Protein AF-A0A2T1CHA2-F1 (afdb_monomer_lite)

Radius of gyration: 12.07 Å; chains: 1; bounding box: 22×15×35 Å

Foldseek 3Di:
DLCVLLVPAEPVNDDPPVLVVDQKDWDWDQDPVGTDIRIRGSSYD

pLDDT: mean 93.06, std 6.96, range [60.38, 97.56]

Secondary structure (DSSP, 8-state):
-GGGGGGSB-GGGS-TTHHHH-SEEEEEEEETTEEEEEEEES-B-

Structure (mmCIF, N/CA/C/O backbone):
data_AF-A0A2T1CHA2-F1
#
_entry.id   AF-A0A2T1CHA2-F1
#
loop_
_atom_site.group_PDB
_atom_site.id
_atom_site.type_symbol
_atom_site.label_atom_id
_atom_site.label_alt_id
_atom_site.label_comp_id
_atom_site.label_asym_id
_atom_site.label_entity_id
_atom_site.label_seq_id
_atom_site.pdbx_PDB_ins_code
_atom_site.Cartn_x
_atom_site.Cartn_y
_atom_site.Cartn_z
_atom_site.occupancy
_atom_site.B_iso_or_equiv
_atom_site.auth_seq_id
_atom_site.auth_comp_id
_atom_site.auth_asym_id
_atom_site.auth_atom_id
_atom_site.pdbx_PDB_model_num
ATOM 1 N N . MET A 1 1 ? -6.011 -2.890 -11.527 1.00 60.38 1 MET A N 1
ATOM 2 C CA . MET A 1 1 ? -4.809 -3.333 -10.784 1.00 60.38 1 MET A CA 1
ATOM 3 C C . MET A 1 1 ? -4.656 -2.541 -9.490 1.00 60.38 1 MET A C 1
ATOM 5 O O . MET A 1 1 ? -4.631 -3.168 -8.448 1.00 60.38 1 MET A O 1
ATOM 9 N N . MET A 1 2 ? -4.694 -1.201 -9.528 1.00 70.38 2 MET A N 1
ATOM 10 C CA . MET A 1 2 ? -4.625 -0.349 -8.321 1.00 70.38 2 MET A CA 1
ATOM 11 C C . MET A 1 2 ? -5.766 -0.587 -7.313 1.00 70.38 2 MET A C 1
ATOM 13 O O . MET A 1 2 ? -5.521 -0.682 -6.118 1.00 70.38 2 MET A O 1
ATOM 17 N N . SER A 1 3 ? -7.003 -0.771 -7.789 1.00 80.06 3 SER A N 1
ATOM 18 C CA . SER A 1 3 ? -8.169 -1.035 -6.928 1.00 80.06 3 SER A CA 1
ATOM 19 C C . SER A 1 3 ? -8.141 -2.396 -6.227 1.00 80.06 3 SER A C 1
ATOM 21 O O . SER A 1 3 ? -8.832 -2.579 -5.236 1.00 80.06 3 SER A O 1
ATOM 23 N N . TYR A 1 4 ? -7.337 -3.349 -6.711 1.00 87.38 4 TYR A N 1
ATOM 24 C CA . TYR A 1 4 ? -7.213 -4.660 -6.069 1.00 87.38 4 TYR A CA 1
ATOM 25 C C . TYR A 1 4 ? -6.505 -4.561 -4.713 1.00 87.38 4 TYR A C 1
ATOM 27 O O . TYR A 1 4 ? -6.781 -5.349 -3.819 1.00 87.38 4 TYR A O 1
ATOM 35 N N . GLY A 1 5 ? -5.637 -3.559 -4.522 1.00 84.19 5 GLY A N 1
ATOM 36 C CA . GLY A 1 5 ? -4.988 -3.324 -3.230 1.00 84.19 5 GLY A CA 1
ATOM 37 C C . GLY A 1 5 ? -5.983 -3.068 -2.093 1.00 84.19 5 GLY A C 1
ATOM 38 O O . GLY A 1 5 ? -5.707 -3.450 -0.965 1.00 84.19 5 GLY A O 1
ATOM 39 N N . GLN A 1 6 ? -7.159 -2.511 -2.404 1.00 91.19 6 GLN A N 1
ATOM 40 C CA . GLN A 1 6 ? -8.232 -2.233 -1.438 1.00 91.19 6 GLN A CA 1
ATOM 41 C C . GLN A 1 6 ? -9.021 -3.481 -1.021 1.00 91.19 6 GLN A C 1
ATOM 43 O O . GLN A 1 6 ? -9.888 -3.399 -0.161 1.00 91.19 6 GLN A O 1
ATOM 48 N N . THR A 1 7 ? -8.784 -4.633 -1.656 1.00 90.69 7 THR A N 1
ATOM 49 C CA . THR A 1 7 ? -9.537 -5.868 -1.383 1.00 90.69 7 THR A CA 1
ATOM 50 C C . THR A 1 7 ? -8.720 -6.905 -0.616 1.00 90.69 7 THR A C 1
ATOM 52 O O . THR A 1 7 ? -9.190 -8.027 -0.448 1.00 90.69 7 THR A O 1
ATOM 55 N N . ILE A 1 8 ? -7.481 -6.577 -0.231 1.00 94.69 8 ILE A N 1
ATOM 56 C CA . ILE A 1 8 ? -6.541 -7.531 0.376 1.00 94.69 8 ILE A CA 1
ATOM 57 C C . ILE A 1 8 ? -6.770 -7.666 1.880 1.00 94.69 8 ILE A C 1
ATOM 59 O O . ILE A 1 8 ? -6.690 -8.780 2.386 1.00 94.69 8 ILE A O 1
ATOM 63 N N . LEU A 1 9 ? -7.026 -6.552 2.569 1.00 95.38 9 LEU A N 1
ATOM 64 C CA . LEU A 1 9 ? -7.267 -6.519 4.008 1.00 95.38 9 LEU A CA 1
ATOM 65 C C . LEU A 1 9 ? -8.608 -5.866 4.303 1.00 95.38 9 LEU A C 1
ATOM 67 O O . LEU A 1 9 ? -8.924 -4.798 3.773 1.00 95.38 9 LEU A O 1
ATOM 71 N N . LYS A 1 10 ? -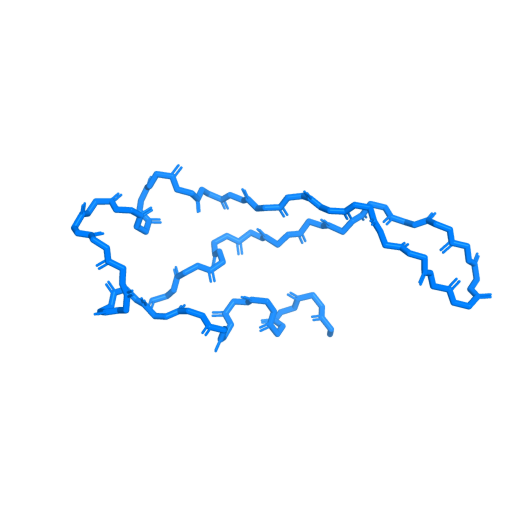9.357 -6.498 5.195 1.00 94.94 10 LYS A N 1
ATOM 72 C CA . LYS A 1 10 ? -10.587 -5.967 5.763 1.00 94.94 10 LYS A CA 1
ATOM 73 C C . LYS A 1 10 ? -10.354 -5.370 7.146 1.00 94.94 10 LYS A C 1
ATOM 75 O O . LYS A 1 10 ? -9.389 -5.700 7.835 1.00 94.94 10 LYS A O 1
ATOM 80 N N . ALA A 1 11 ? -11.261 -4.502 7.576 1.00 94.12 11 ALA A N 1
ATOM 81 C CA . ALA A 1 11 ? -11.213 -3.835 8.870 1.00 94.12 11 AL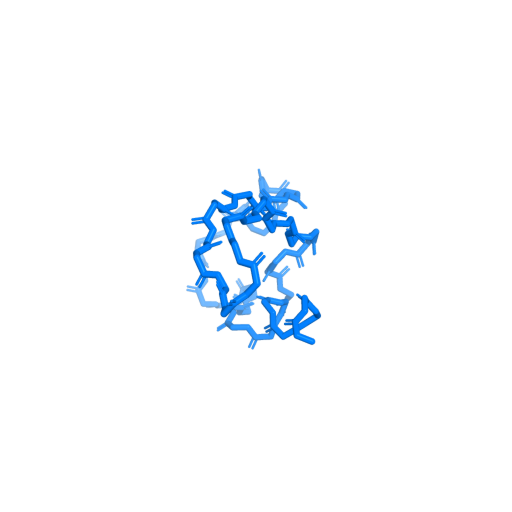A A CA 1
ATOM 82 C C . ALA A 1 11 ? -11.249 -4.814 10.058 1.00 94.12 11 ALA A C 1
ATOM 84 O O . ALA A 1 11 ? -10.727 -4.488 11.121 1.00 94.12 11 ALA A O 1
ATOM 85 N N . ASP A 1 12 ? -11.827 -6.007 9.886 1.00 96.06 12 ASP A N 1
ATOM 86 C CA . ASP A 1 12 ? -11.870 -7.072 10.895 1.00 96.06 12 ASP A CA 1
ATOM 87 C C . ASP A 1 12 ? -10.595 -7.935 10.948 1.00 96.06 12 ASP A C 1
ATOM 89 O O . ASP A 1 12 ? -10.409 -8.702 11.893 1.00 96.06 12 ASP A O 1
ATOM 93 N N . GLU A 1 13 ? -9.689 -7.785 9.979 1.00 97.12 13 GLU A N 1
ATOM 94 C CA . GLU A 1 13 ? -8.407 -8.501 9.903 1.00 97.12 13 GLU A CA 1
ATOM 95 C C . GLU A 1 13 ? -7.248 -7.713 10.537 1.00 97.12 13 GLU A C 1
ATOM 97 O O . GLU A 1 13 ? -6.107 -8.181 10.572 1.00 97.12 13 GLU A O 1
ATOM 102 N N . VAL A 1 14 ? -7.525 -6.514 11.057 1.00 96.44 14 VAL A N 1
ATOM 103 C CA . VAL A 1 14 ? -6.540 -5.614 11.666 1.00 96.44 14 VAL A CA 1
ATOM 104 C C . VAL A 1 14 ? -6.978 -5.160 13.058 1.00 96.44 14 VAL A C 1
ATOM 106 O O . VAL A 1 14 ? -8.121 -5.335 13.471 1.00 96.44 14 VAL A O 1
ATOM 109 N N . MET A 1 15 ? -6.049 -4.579 13.820 1.00 97.56 15 MET A N 1
ATOM 110 C CA . MET A 1 15 ? -6.374 -4.019 15.134 1.00 97.56 15 MET A CA 1
ATOM 111 C C . MET A 1 15 ? -7.307 -2.807 15.007 1.00 97.56 15 MET A C 1
ATOM 113 O O . MET A 1 15 ? -7.271 -2.074 14.016 1.00 97.56 15 MET A O 1
ATOM 117 N N . GLU A 1 16 ? -8.103 -2.560 16.048 1.00 96.12 16 GLU A N 1
ATOM 118 C CA . GLU A 1 16 ? -8.976 -1.388 16.127 1.00 96.12 16 GLU A CA 1
ATOM 119 C C . GLU A 1 16 ? -8.187 -0.090 15.887 1.00 96.12 16 GLU A C 1
ATOM 121 O O . GLU A 1 16 ? -7.066 0.086 16.368 1.00 96.12 16 GLU A O 1
ATOM 126 N N . GLY A 1 17 ? -8.772 0.817 15.104 1.00 94.75 17 GLY A N 1
ATOM 127 C CA . GLY A 1 17 ? -8.160 2.096 14.748 1.00 94.75 17 GLY A CA 1
ATOM 128 C C . GLY A 1 17 ? -7.156 2.028 13.593 1.00 94.75 17 GLY A C 1
ATOM 129 O O . GLY A 1 17 ? -6.881 3.059 12.991 1.00 94.75 17 GLY A O 1
ATOM 130 N N . ILE A 1 18 ? -6.654 0.850 13.206 1.00 95.75 18 ILE A N 1
ATOM 131 C CA . ILE A 1 18 ? -5.726 0.722 12.068 1.00 95.75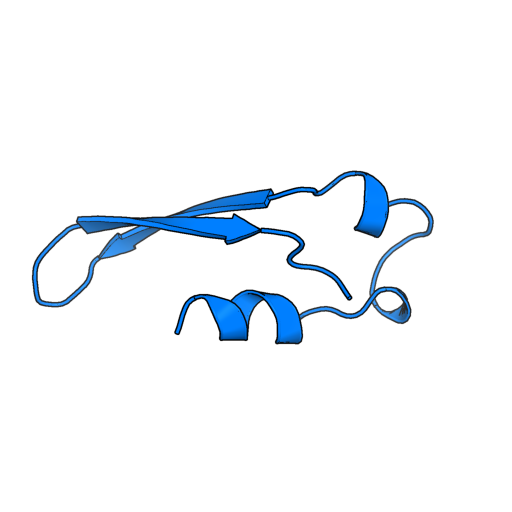 18 ILE A CA 1
ATOM 132 C C . ILE A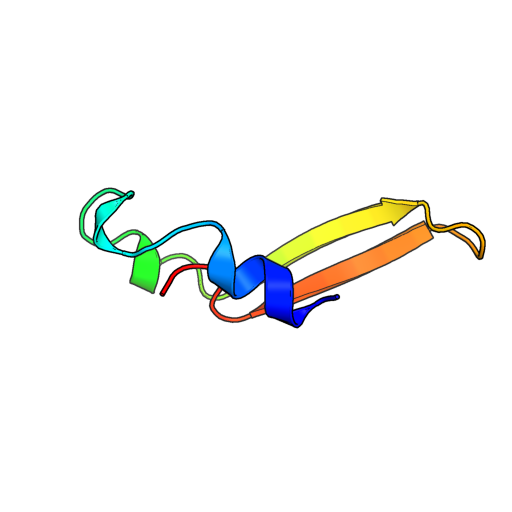 1 18 ? -6.342 1.185 10.734 1.00 95.75 18 ILE A C 1
ATOM 134 O O . ILE A 1 18 ? -5.659 1.931 10.031 1.00 95.75 18 ILE A O 1
ATOM 138 N N . PRO A 1 19 ? -7.603 0.849 10.379 1.00 95.50 19 PRO A N 1
ATOM 139 C CA . PRO A 1 19 ? -8.177 1.257 9.093 1.00 95.50 19 PRO A CA 1
ATOM 140 C C . PRO A 1 19 ? -8.220 2.776 8.889 1.00 95.50 19 PRO A C 1
ATOM 142 O O . PRO A 1 19 ? -8.075 3.245 7.768 1.00 95.50 19 PRO A O 1
ATOM 145 N N . VAL A 1 20 ? -8.378 3.547 9.972 1.00 94.00 20 VAL A N 1
ATOM 146 C CA . VAL A 1 20 ? -8.446 5.019 9.928 1.00 94.00 20 VAL A CA 1
ATOM 147 C C . VAL A 1 20 ? -7.084 5.700 10.081 1.00 94.00 20 VAL A C 1
ATOM 149 O O . VAL A 1 20 ? -6.999 6.916 9.965 1.00 94.00 20 VAL A O 1
ATOM 152 N N . MET A 1 21 ? -6.022 4.946 10.381 1.00 96.56 21 MET A N 1
ATOM 153 C CA . MET A 1 21 ? -4.654 5.475 10.460 1.00 96.56 21 MET A CA 1
ATOM 154 C C . MET A 1 21 ? -3.894 5.355 9.135 1.00 96.56 21 MET A C 1
ATOM 156 O O . MET A 1 21 ? -2.852 5.987 8.975 1.00 96.56 21 MET A O 1
ATOM 160 N N . VAL A 1 22 ? -4.373 4.523 8.205 1.00 95.12 22 VAL A N 1
ATOM 161 C CA . VAL A 1 22 ? -3.689 4.221 6.943 1.00 95.12 22 VAL A CA 1
ATOM 162 C C . VAL A 1 22 ? -4.534 4.711 5.769 1.00 95.12 22 VAL A C 1
ATOM 164 O O . VAL A 1 22 ? -5.243 3.937 5.133 1.00 95.12 22 VAL A O 1
ATOM 167 N N . ASP A 1 23 ? -4.431 6.005 5.467 1.00 94.88 23 ASP A N 1
ATOM 168 C CA . ASP A 1 23 ? -5.161 6.632 4.354 1.00 94.88 23 ASP A CA 1
ATOM 169 C C . ASP A 1 23 ? -4.625 6.201 2.980 1.00 94.88 23 ASP A C 1
ATOM 171 O O . ASP A 1 23 ? -5.371 6.083 2.006 1.00 94.88 23 ASP A O 1
ATOM 175 N N . GLU A 1 24 ? -3.319 5.945 2.878 1.00 95.25 24 GLU A N 1
ATOM 176 C CA . GLU A 1 24 ? -2.698 5.452 1.654 1.00 95.25 24 GLU A CA 1
ATOM 177 C C . GLU A 1 24 ? -1.446 4.611 1.905 1.00 95.25 24 GLU A C 1
ATOM 179 O O . GLU A 1 24 ? -0.743 4.764 2.903 1.00 95.25 24 GLU A O 1
ATOM 184 N N . ILE A 1 25 ? -1.156 3.724 0.952 1.00 94.75 25 ILE A N 1
ATOM 185 C CA . ILE A 1 25 ? 0.098 2.974 0.872 1.00 94.75 25 ILE A CA 1
ATOM 186 C C . ILE A 1 25 ? 0.773 3.297 -0.456 1.00 94.75 25 ILE A C 1
ATOM 188 O O . ILE A 1 25 ? 0.138 3.238 -1.511 1.00 94.75 25 ILE A O 1
ATOM 192 N N . GLN A 1 26 ? 2.071 3.591 -0.397 1.00 96.75 26 GLN A N 1
ATOM 193 C CA . GLN A 1 26 ? 2.909 3.847 -1.562 1.00 96.75 26 GLN A CA 1
ATOM 194 C C . GLN A 1 26 ? 4.021 2.802 -1.669 1.00 96.75 26 GLN A C 1
ATOM 196 O O . GLN A 1 26 ? 4.717 2.527 -0.692 1.00 96.75 26 GLN A O 1
ATOM 201 N N . VAL A 1 27 ? 4.191 2.217 -2.855 1.00 95.25 27 VAL A N 1
ATOM 202 C CA . VAL A 1 27 ? 5.224 1.209 -3.136 1.00 95.25 27 VAL A CA 1
ATOM 203 C C . VAL A 1 27 ? 5.817 1.445 -4.518 1.00 95.25 27 VAL A C 1
ATOM 205 O O . VAL A 1 27 ? 5.088 1.614 -5.493 1.00 95.25 27 VAL A O 1
ATOM 208 N N . GLU A 1 28 ? 7.141 1.401 -4.629 1.00 97.25 28 GLU A N 1
ATOM 209 C CA . GLU A 1 28 ? 7.803 1.296 -5.927 1.00 97.25 28 GLU A CA 1
ATOM 210 C C . GLU A 1 28 ? 7.828 -0.161 -6.385 1.00 97.25 28 GLU A C 1
ATOM 212 O O . GLU A 1 28 ? 8.352 -1.039 -5.698 1.00 97.25 28 GLU A O 1
ATOM 217 N N . ALA A 1 29 ? 7.260 -0.422 -7.559 1.00 94.62 29 ALA A N 1
ATOM 218 C CA . ALA A 1 29 ? 7.260 -1.744 -8.166 1.00 94.62 29 ALA A CA 1
ATOM 219 C C . ALA A 1 29 ? 7.851 -1.687 -9.575 1.00 94.62 29 ALA A C 1
ATOM 221 O O . ALA A 1 29 ? 7.636 -0.736 -10.330 1.00 94.62 29 ALA A O 1
ATOM 222 N N . THR A 1 30 ? 8.597 -2.728 -9.938 1.00 96.62 30 THR A N 1
ATOM 223 C CA . THR A 1 30 ? 9.119 -2.901 -11.294 1.00 96.62 30 THR A CA 1
ATOM 224 C C 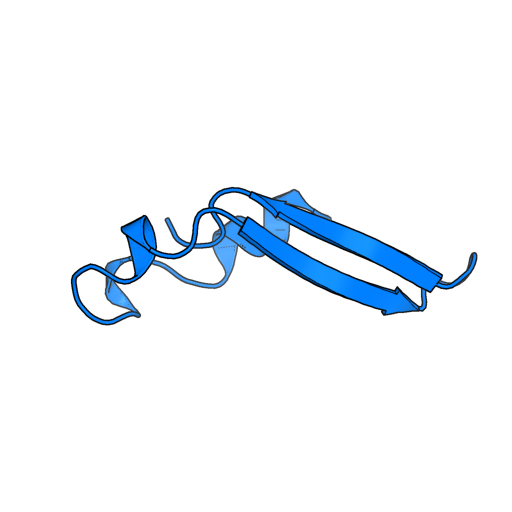. THR A 1 30 ? 8.060 -3.562 -12.167 1.00 96.62 30 THR A C 1
ATOM 226 O O . THR A 1 30 ? 7.658 -4.699 -11.925 1.00 96.62 30 THR A O 1
ATOM 229 N N . PHE A 1 31 ? 7.627 -2.850 -13.201 1.00 95.25 31 PHE A N 1
ATOM 230 C CA . PHE A 1 31 ? 6.755 -3.354 -14.254 1.00 95.25 31 PHE A CA 1
ATOM 231 C C . PHE A 1 31 ? 7.579 -3.660 -15.513 1.00 95.25 31 PHE A C 1
ATOM 233 O O . PHE A 1 31 ? 8.710 -3.181 -15.637 1.00 95.25 31 PHE A O 1
ATOM 240 N N . PRO A 1 32 ? 7.035 -4.423 -16.480 1.00 96.88 32 PRO A N 1
ATOM 241 C CA . PRO A 1 32 ? 7.719 -4.681 -17.750 1.00 96.88 32 PRO A CA 1
ATOM 242 C C . PRO A 1 32 ? 8.148 -3.415 -18.509 1.00 96.88 32 PRO A C 1
ATOM 244 O O . PRO A 1 32 ? 9.053 -3.481 -19.334 1.00 96.88 32 PRO A O 1
ATOM 247 N N . ASP A 1 33 ? 7.516 -2.272 -18.233 1.00 95.69 33 ASP A N 1
ATOM 248 C CA . ASP A 1 33 ? 7.809 -0.974 -18.839 1.00 95.69 33 ASP A CA 1
ATOM 249 C C . ASP A 1 33 ? 8.588 -0.010 -17.922 1.00 95.69 33 ASP A C 1
ATOM 251 O O . ASP A 1 33 ? 8.762 1.157 -18.267 1.00 95.69 33 ASP A O 1
ATOM 255 N N . GLY A 1 34 ? 9.087 -0.492 -16.779 1.00 96.62 34 GLY A N 1
ATOM 256 C CA . GLY A 1 34 ? 9.944 0.262 -15.863 1.00 96.62 34 GLY A CA 1
ATOM 257 C C . GLY A 1 34 ? 9.436 0.305 -14.422 1.00 96.62 34 GLY A C 1
ATOM 258 O O . GLY A 1 34 ? 8.382 -0.233 -14.079 1.00 96.62 34 GLY A O 1
ATOM 259 N N . THR A 1 35 ? 10.213 0.949 -13.553 1.00 97.38 35 THR A N 1
ATOM 260 C CA . THR A 1 35 ? 9.826 1.167 -12.154 1.00 97.38 35 THR A CA 1
ATOM 261 C C . THR A 1 35 ? 8.797 2.282 -12.059 1.00 97.38 35 THR A C 1
ATOM 263 O O . THR A 1 35 ? 8.965 3.348 -12.652 1.00 97.38 35 THR A O 1
ATOM 266 N N . LYS A 1 36 ? 7.728 2.036 -11.303 1.00 95.75 36 LYS A N 1
ATOM 267 C CA . LYS A 1 36 ? 6.648 2.996 -11.075 1.00 95.75 36 LYS A CA 1
ATOM 268 C C . LYS A 1 36 ? 6.308 3.059 -9.595 1.00 95.75 36 LYS A C 1
ATOM 270 O O . LYS A 1 36 ? 6.274 2.027 -8.927 1.00 95.75 36 LYS A O 1
ATOM 275 N N . LEU A 1 37 ? 5.997 4.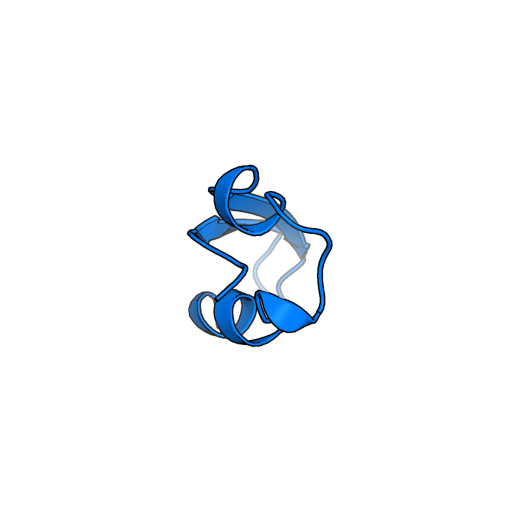264 -9.123 1.00 96.12 37 LEU A N 1
ATOM 276 C CA . LEU A 1 37 ? 5.364 4.470 -7.828 1.00 96.12 37 LEU A CA 1
ATOM 277 C C . LEU A 1 37 ? 3.878 4.117 -7.942 1.00 96.12 37 LEU A C 1
ATOM 279 O O . LEU A 1 37 ? 3.162 4.639 -8.798 1.00 96.12 37 LEU A O 1
ATOM 283 N N . VAL A 1 38 ? 3.435 3.204 -7.091 1.00 94.62 38 VAL A N 1
ATOM 284 C CA . VAL A 1 38 ? 2.056 2.741 -6.986 1.00 94.62 38 VAL A CA 1
ATOM 285 C C . VAL A 1 38 ? 1.475 3.275 -5.689 1.00 94.62 38 VAL A C 1
ATOM 287 O O . VAL A 1 38 ? 2.015 2.990 -4.624 1.00 94.62 38 VAL A O 1
ATOM 290 N N . THR A 1 39 ? 0.356 3.990 -5.782 1.00 95.38 39 THR A N 1
ATOM 291 C CA . THR A 1 39 ? -0.398 4.474 -4.622 1.00 95.38 39 THR A CA 1
ATOM 292 C C . THR A 1 39 ? -1.735 3.750 -4.536 1.00 95.38 39 THR A C 1
ATOM 294 O O . THR A 1 39 ? -2.481 3.681 -5.516 1.00 95.38 39 THR A O 1
ATOM 297 N N . VAL A 1 40 ? -2.046 3.217 -3.357 1.00 95.00 40 VAL A N 1
ATOM 298 C CA . VAL A 1 40 ? -3.349 2.637 -3.026 1.00 95.00 40 VAL A CA 1
ATOM 299 C C . VAL A 1 40 ? -3.978 3.497 -1.943 1.00 95.00 40 VAL A C 1
ATOM 301 O O . VAL A 1 40 ? -3.501 3.512 -0.813 1.00 95.00 40 VAL A O 1
ATOM 304 N N . HIS A 1 41 ? -5.048 4.204 -2.290 1.00 94.38 41 HIS A N 1
ATOM 305 C CA . HIS A 1 41 ? -5.839 4.976 -1.333 1.00 94.38 41 HIS A CA 1
ATOM 306 C C . HIS A 1 41 ? -6.831 4.066 -0.606 1.00 94.38 41 HIS A C 1
ATOM 308 O O . HIS A 1 41 ? -7.405 3.182 -1.243 1.00 94.38 41 HIS A O 1
ATOM 314 N N . ASN A 1 42 ? -7.061 4.307 0.683 1.00 93.88 42 ASN A N 1
ATOM 315 C CA . ASN A 1 42 ? -7.958 3.545 1.560 1.00 93.88 42 ASN A CA 1
ATOM 316 C C . ASN A 1 42 ? -7.792 2.019 1.402 1.00 93.88 42 ASN A C 1
ATOM 318 O O . ASN A 1 42 ? -8.731 1.327 0.994 1.00 93.88 42 ASN A O 1
ATOM 322 N N . PRO A 1 43 ? -6.584 1.485 1.651 1.00 94.81 43 PRO A N 1
ATOM 323 C CA . PRO A 1 43 ? -6.237 0.097 1.350 1.00 94.81 43 PRO A CA 1
ATOM 324 C C . PRO A 1 43 ? -6.956 -0.940 2.227 1.00 94.81 43 PRO A C 1
ATOM 326 O O . PRO A 1 43 ? -6.929 -2.118 1.882 1.00 94.81 43 PRO A O 1
ATOM 329 N N . ILE A 1 44 ? -7.573 -0.525 3.338 1.00 95.50 44 ILE A N 1
ATOM 330 C CA . ILE A 1 44 ? -8.280 -1.398 4.283 1.00 95.50 44 ILE A CA 1
ATOM 331 C C . ILE A 1 44 ? -9.763 -1.006 4.284 1.00 95.50 44 ILE A C 1
ATOM 333 O O . ILE A 1 44 ? -10.071 0.171 4.475 1.00 95.50 44 ILE A O 1
ATOM 337 N N . GLN A 1 45 ? -10.659 -1.972 4.047 1.00 86.81 45 GLN A N 1
ATOM 338 C CA . GLN A 1 45 ? -12.119 -1.768 3.951 1.00 86.81 45 GLN A CA 1
ATOM 339 C C . GLN A 1 45 ? -12.889 -2.409 5.100 1.00 86.81 45 GLN A C 1
ATOM 341 O O . GLN A 1 45 ? -12.612 -3.588 5.403 1.00 86.81 45 GLN A O 1
#

Sequence (45 aa):
MMSYGQTILKADEVMEGIPVMVDEIQVEATFPDGTKLVTVHNPIQ